Protein AF-0000000087153862 (afdb_homodimer)

Sequence (132 aa):
MATEKAETDRVPVTLALSTIGYLEKLVRQGTHGTSVPGVARTLIEEGIRLAIKDGLLAIRDNGRTPMATEKAETDRVPVTLALSTIGYLEKLVRQGTHGTSVPGVARTLIEEGIRLAIKDGLLAIRDNGRTP

Organism: NCBI:txid2511166

Radius of gyration: 15.53 Å; Cα contacts (8 Å, |Δi|>4): 180; chains: 2; bounding box: 47×50×30 Å

Solvent-accessible surface area (backbone atoms only — not comparable to full-atom values): 7302 Å² total; per-residue (Å²): 128,78,77,71,75,74,59,65,47,76,44,63,26,70,36,43,50,44,55,50,37,44,39,46,50,32,26,75,69,62,44,63,34,83,38,54,43,45,26,45,39,43,25,31,53,49,40,48,53,51,35,34,72,71,63,76,38,57,86,71,51,39,52,76,78,128,128,79,76,72,74,76,59,65,47,76,44,61,26,71,36,42,50,44,57,52,37,46,41,46,51,32,26,74,70,62,44,64,34,83,38,56,44,45,27,43,40,43,26,32,52,49,38,50,53,51,35,34,73,71,63,78,37,58,86,71,49,38,52,77,77,130

Structure (mmCIF, N/CA/C/O backbone):
data_AF-0000000087153862-model_v1
#
loop_
_entity.id
_entity.type
_entity.pdbx_description
1 polymer 'Uncharacterized protein'
#
loop_
_atom_site.group_PDB
_atom_site.id
_atom_site.type_symbol
_atom_site.label_atom_id
_atom_site.label_alt_id
_atom_site.label_comp_id
_atom_site.label_asym_id
_atom_site.label_entity_id
_atom_site.label_seq_id
_atom_site.pdbx_PDB_ins_code
_atom_site.Cartn_x
_atom_site.Cartn_y
_atom_site.Cartn_z
_atom_site.occupancy
_atom_site.B_iso_or_equiv
_atom_site.auth_seq_id
_atom_site.auth_comp_id
_atom_site.auth_asym_id
_atom_site.auth_atom_id
_atom_site.pdbx_PDB_model_num
ATOM 1 N N . MET A 1 1 ? 25.25 17.75 8.57 1 31.19 1 MET A N 1
ATOM 2 C CA . MET A 1 1 ? 23.797 17.812 8.5 1 31.19 1 MET A CA 1
ATOM 3 C C . MET A 1 1 ? 23.188 16.438 8.773 1 31.19 1 MET A C 1
ATOM 5 O O . MET A 1 1 ? 23.484 15.477 8.07 1 31.19 1 MET A O 1
ATOM 9 N N . ALA A 1 2 ? 23.109 16.031 9.977 1 41.56 2 ALA A N 1
ATOM 10 C CA . ALA A 1 2 ? 22.734 14.695 10.438 1 41.56 2 ALA A CA 1
ATOM 11 C C . ALA A 1 2 ? 21.5 14.188 9.688 1 41.56 2 ALA A C 1
ATOM 13 O O . ALA A 1 2 ? 20.516 14.906 9.539 1 41.56 2 ALA A O 1
ATOM 14 N N . THR A 1 3 ? 21.578 13.5 8.703 1 47.97 3 THR A N 1
ATOM 15 C CA . THR A 1 3 ? 20.438 12.984 7.957 1 47.97 3 THR A CA 1
ATOM 16 C C . THR A 1 3 ? 19.375 12.461 8.906 1 47.97 3 THR A C 1
ATOM 18 O O . THR A 1 3 ? 19.609 11.531 9.68 1 47.97 3 THR A O 1
ATOM 21 N N . GLU A 1 4 ? 18.719 13.219 9.641 1 52.81 4 GLU A N 1
ATOM 22 C CA . GLU A 1 4 ? 17.688 12.898 10.617 1 52.81 4 GLU A CA 1
ATOM 23 C C . GLU A 1 4 ? 16.844 11.711 10.148 1 52.81 4 GLU A C 1
ATOM 25 O O . GLU A 1 4 ? 16.328 11.711 9.023 1 52.81 4 GLU A O 1
ATOM 30 N N . LYS A 1 5 ? 17.234 10.578 10.672 1 63.75 5 LYS A N 1
ATOM 31 C CA . LYS A 1 5 ? 16.453 9.367 10.422 1 63.75 5 LYS A CA 1
ATOM 32 C C . LYS A 1 5 ? 14.953 9.641 10.562 1 63.75 5 LYS A C 1
ATOM 34 O O . LYS A 1 5 ? 14.516 10.234 11.547 1 63.75 5 LYS A O 1
ATOM 39 N N . ALA A 1 6 ? 14.203 9.422 9.5 1 76.62 6 ALA A N 1
ATOM 40 C CA . ALA A 1 6 ? 12.766 9.68 9.555 1 76.62 6 ALA A CA 1
ATOM 41 C C . ALA A 1 6 ? 12.094 8.828 10.625 1 76.62 6 ALA A C 1
ATOM 43 O O . ALA A 1 6 ? 12.438 7.656 10.805 1 76.62 6 ALA A O 1
ATOM 44 N N . GLU A 1 7 ? 11.414 9.438 11.57 1 91.88 7 GLU A N 1
ATOM 45 C CA . GLU A 1 7 ? 10.578 8.711 12.523 1 91.88 7 GLU A CA 1
ATOM 46 C C . GLU A 1 7 ? 9.57 7.816 11.805 1 91.88 7 GLU A C 1
ATOM 48 O O . GLU A 1 7 ? 9.023 8.195 10.766 1 91.88 7 GLU A O 1
ATOM 53 N N . THR A 1 8 ? 9.453 6.629 12.305 1 95.06 8 THR A N 1
ATOM 54 C CA . THR A 1 8 ? 8.57 5.652 11.672 1 95.06 8 THR A CA 1
ATOM 55 C C . THR A 1 8 ? 7.578 5.086 12.68 1 95.06 8 THR A C 1
ATOM 57 O O . THR A 1 8 ? 7.746 5.258 13.891 1 95.06 8 THR A O 1
ATOM 60 N N . ASP A 1 9 ? 6.527 4.566 12.156 1 97.25 9 ASP A N 1
ATOM 61 C CA . ASP A 1 9 ? 5.555 3.793 12.922 1 97.25 9 ASP A CA 1
ATOM 62 C C . ASP A 1 9 ? 5.117 2.549 12.148 1 97.25 9 ASP A C 1
ATOM 64 O O . ASP A 1 9 ? 5.312 2.461 10.938 1 97.25 9 ASP A O 1
ATOM 68 N N . ARG A 1 10 ? 4.652 1.582 12.898 1 98.19 10 ARG A N 1
ATOM 69 C CA . ARG A 1 10 ? 4.164 0.343 12.305 1 98.19 10 ARG A CA 1
ATOM 70 C C . ARG A 1 10 ? 2.65 0.382 12.117 1 98.19 10 ARG A C 1
ATOM 72 O O . ARG A 1 10 ? 1.91 0.628 13.07 1 98.19 10 ARG A O 1
ATOM 79 N N . VAL A 1 11 ? 2.176 0.158 10.914 1 98.5 11 VAL A N 1
ATOM 80 C CA . VAL A 1 11 ? 0.764 0.106 10.555 1 98.5 11 VAL A CA 1
ATOM 81 C C . VAL A 1 11 ? 0.377 -1.324 10.18 1 98.5 11 VAL A C 1
ATOM 83 O O . VAL A 1 11 ? 0.892 -1.883 9.211 1 98.5 11 VAL A O 1
ATOM 86 N N . PRO A 1 12 ? -0.516 -1.938 10.945 1 98.5 12 PRO A N 1
ATOM 87 C CA . PRO A 1 12 ? -1.009 -3.258 10.547 1 98.5 12 PRO A CA 1
ATOM 88 C C . PRO A 1 12 ? -2.041 -3.188 9.422 1 98.5 12 PRO A C 1
ATOM 90 O O . PRO A 1 12 ? -3.057 -2.496 9.555 1 98.5 12 PRO A O 1
ATOM 93 N N . VAL A 1 13 ? -1.771 -3.953 8.398 1 98.75 13 VAL A N 1
ATOM 94 C CA . VAL A 1 13 ? -2.684 -3.967 7.262 1 98.75 13 VAL A CA 1
ATOM 95 C C . VAL A 1 13 ? -3.264 -5.367 7.082 1 98.75 13 VAL A C 1
ATOM 97 O O . VAL A 1 13 ? -2.518 -6.344 6.945 1 98.75 13 VAL A O 1
ATOM 100 N N . THR A 1 14 ? -4.566 -5.457 7.102 1 98.19 14 THR A N 1
ATOM 101 C CA . THR A 1 14 ? -5.234 -6.727 6.844 1 98.19 14 THR A CA 1
ATOM 102 C C . THR A 1 14 ? -5.426 -6.945 5.344 1 98.19 14 THR A C 1
ATOM 104 O O . THR A 1 14 ? -6.035 -6.113 4.664 1 98.19 14 THR A O 1
ATOM 107 N N . LEU A 1 15 ? -4.875 -8.047 4.922 1 97.5 15 LEU A N 1
ATOM 108 C CA . LEU A 1 15 ? -4.91 -8.367 3.5 1 97.5 15 LEU A CA 1
ATOM 109 C C . LEU A 1 15 ? -5.488 -9.766 3.273 1 97.5 15 LEU A C 1
ATOM 111 O O . LEU A 1 15 ? -5.277 -10.664 4.086 1 97.5 15 LEU A O 1
ATOM 115 N N . ALA A 1 16 ? -6.168 -9.836 2.152 1 96.19 16 ALA A N 1
ATOM 116 C CA . ALA A 1 16 ? -6.523 -11.18 1.723 1 96.19 16 ALA A CA 1
ATOM 117 C C . ALA A 1 16 ? -5.273 -12.008 1.436 1 96.19 16 ALA A C 1
ATOM 119 O O . ALA A 1 16 ? -4.25 -11.477 1.005 1 96.19 16 ALA A O 1
ATOM 120 N N . LEU A 1 17 ? -5.398 -13.328 1.69 1 94.12 17 LEU A N 1
ATOM 121 C CA . LEU A 1 17 ? -4.27 -14.203 1.409 1 94.12 17 LEU A CA 1
ATOM 122 C C . LEU A 1 1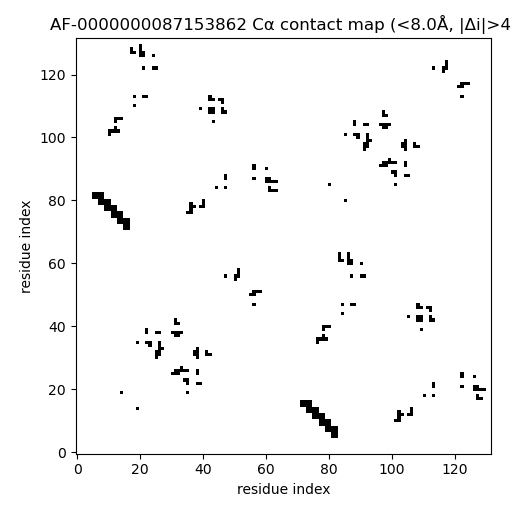7 ? -3.879 -14.141 -0.064 1 94.12 17 LEU A C 1
ATOM 124 O O . LEU A 1 17 ? -2.699 -14.258 -0.406 1 94.12 17 LEU A O 1
ATOM 128 N N . SER A 1 18 ? -4.836 -13.945 -0.968 1 92.44 18 SER A N 1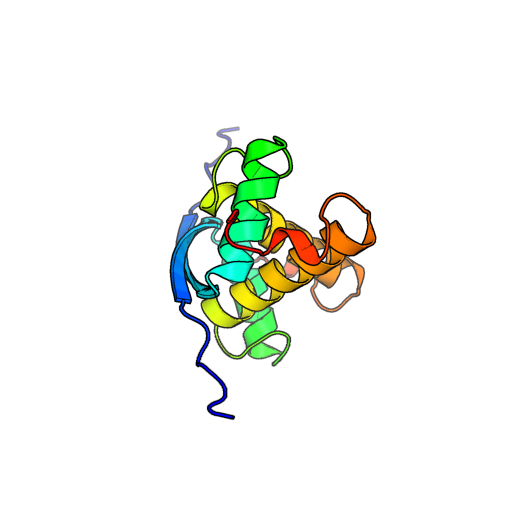
ATOM 129 C CA . SER A 1 18 ? -4.543 -13.812 -2.391 1 92.44 18 SER A CA 1
ATOM 130 C C . SER A 1 18 ? -3.662 -12.594 -2.66 1 92.44 18 SER A C 1
ATOM 132 O O . SER A 1 18 ? -2.736 -12.656 -3.471 1 92.44 18 SER A O 1
ATOM 134 N N . THR A 1 19 ? -3.977 -11.547 -1.966 1 95.25 19 THR A N 1
ATOM 135 C CA . THR A 1 19 ? -3.162 -10.344 -2.098 1 95.25 19 THR A CA 1
ATOM 136 C C . THR A 1 19 ? -1.74 -10.602 -1.605 1 95.25 19 THR A C 1
ATOM 138 O O . THR A 1 19 ? -0.772 -10.203 -2.26 1 95.25 19 THR A O 1
ATOM 141 N N . ILE A 1 20 ? -1.67 -11.297 -0.504 1 97.19 20 ILE A N 1
ATOM 142 C CA . ILE A 1 20 ? -0.361 -11.625 0.052 1 97.19 20 ILE A CA 1
ATOM 143 C C . ILE A 1 20 ? 0.408 -12.508 -0.923 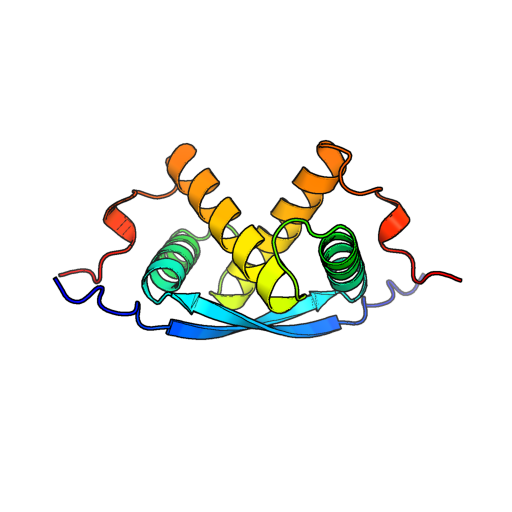1 97.19 20 ILE A C 1
ATOM 145 O O . ILE A 1 20 ? 1.624 -12.375 -1.071 1 97.19 20 ILE A O 1
ATOM 149 N N . GLY A 1 21 ? -0.302 -13.391 -1.631 1 95.12 21 GLY A N 1
ATOM 150 C CA . GLY A 1 21 ? 0.328 -14.195 -2.664 1 95.12 21 GLY A CA 1
ATOM 151 C C . GLY A 1 21 ? 0.966 -13.367 -3.762 1 95.12 21 GLY A C 1
ATOM 152 O O . GLY A 1 21 ? 2.068 -13.68 -4.219 1 95.12 21 GLY A O 1
ATOM 153 N N . TYR A 1 22 ? 0.324 -12.352 -4.23 1 96.5 22 TYR A N 1
ATOM 154 C CA . TYR A 1 22 ? 0.893 -11.453 -5.223 1 96.5 22 TYR A CA 1
ATOM 155 C C . TYR A 1 22 ? 2.131 -10.75 -4.68 1 96.5 22 TYR A C 1
ATOM 157 O O . TYR A 1 22 ? 3.125 -10.586 -5.391 1 96.5 22 TYR A O 1
ATOM 165 N N . LEU A 1 23 ? 2.08 -10.312 -3.414 1 97 23 LEU A N 1
ATOM 166 C CA . LEU A 1 23 ? 3.23 -9.656 -2.812 1 97 23 LEU A CA 1
ATOM 167 C C . LEU A 1 23 ? 4.434 -10.586 -2.762 1 97 23 LEU A C 1
ATOM 169 O O . LEU A 1 23 ? 5.559 -10.18 -3.057 1 97 23 LEU A O 1
ATOM 173 N N . GLU A 1 24 ? 4.203 -11.805 -2.438 1 96.94 24 GLU A N 1
ATOM 174 C CA . GLU A 1 24 ? 5.27 -12.805 -2.381 1 96.94 24 GLU A CA 1
ATOM 175 C C . GLU A 1 24 ? 5.91 -13 -3.752 1 96.94 24 GLU A C 1
ATOM 177 O O . GLU A 1 24 ? 7.125 -13.195 -3.854 1 96.94 24 GLU A O 1
ATOM 182 N N . LYS A 1 25 ? 5.082 -13 -4.738 1 96.06 25 LYS A N 1
ATOM 183 C CA . LYS A 1 25 ? 5.625 -13.133 -6.086 1 96.06 25 LYS A CA 1
ATOM 184 C C . LYS A 1 25 ? 6.527 -11.953 -6.434 1 96.06 25 LYS A C 1
ATOM 186 O O . LYS A 1 25 ? 7.594 -12.133 -7.027 1 96.06 25 LYS A O 1
ATOM 191 N N . LEU A 1 26 ? 6.121 -10.82 -6.062 1 96.62 26 LEU A N 1
ATOM 192 C CA . LEU A 1 26 ? 6.957 -9.648 -6.297 1 96.62 26 LEU A CA 1
ATOM 193 C C . LEU A 1 26 ? 8.281 -9.766 -5.547 1 96.62 26 LEU A C 1
ATOM 195 O O . LEU A 1 26 ? 9.328 -9.383 -6.066 1 96.62 26 LEU A O 1
ATOM 199 N N . VAL A 1 27 ? 8.227 -10.305 -4.328 1 97.31 27 VAL A N 1
ATOM 200 C CA . VAL A 1 27 ? 9.438 -10.547 -3.557 1 97.31 27 VAL A CA 1
ATOM 201 C C . VAL A 1 27 ? 10.359 -11.492 -4.324 1 97.31 27 VAL A C 1
ATOM 203 O O . VAL A 1 27 ? 11.547 -11.219 -4.484 1 97.31 27 VAL A O 1
ATOM 206 N N . ARG A 1 28 ? 9.781 -12.562 -4.805 1 96 28 ARG A N 1
ATOM 207 C CA . ARG A 1 28 ? 10.562 -13.578 -5.5 1 96 28 ARG A CA 1
ATOM 208 C C . ARG A 1 28 ? 11.195 -13.008 -6.766 1 96 28 ARG A C 1
ATOM 210 O O . ARG A 1 28 ? 12.312 -13.391 -7.129 1 96 28 ARG A O 1
ATOM 217 N N . GLN A 1 29 ? 10.5 -12.109 -7.363 1 95.62 29 GLN A N 1
ATOM 218 C CA . GLN A 1 29 ? 10.992 -11.492 -8.594 1 95.62 29 GLN A CA 1
ATOM 219 C C . GLN A 1 29 ? 12.031 -10.422 -8.289 1 95.62 29 GLN A C 1
ATOM 221 O O . GLN A 1 29 ? 12.688 -9.906 -9.203 1 95.62 29 GLN A O 1
ATOM 226 N N . GLY A 1 30 ? 12.148 -10.078 -7.035 1 94.62 30 GLY A N 1
ATOM 227 C CA . GLY A 1 30 ? 13.078 -9.031 -6.648 1 94.62 30 GLY A CA 1
ATOM 228 C C . GLY A 1 30 ? 12.602 -7.637 -7.008 1 94.62 30 GLY A C 1
ATOM 229 O O . GLY A 1 30 ? 13.406 -6.73 -7.223 1 94.62 30 GLY A O 1
ATOM 230 N N . THR A 1 31 ? 11.32 -7.469 -7.145 1 92.69 31 THR A N 1
ATOM 231 C CA . THR A 1 31 ? 10.695 -6.195 -7.492 1 92.69 31 THR A CA 1
ATOM 232 C C . THR A 1 31 ? 9.977 -5.602 -6.285 1 92.69 31 THR A C 1
ATOM 234 O O . THR A 1 31 ? 9.281 -6.312 -5.555 1 92.69 31 THR A O 1
ATOM 237 N N . HIS A 1 32 ? 10.242 -4.32 -6.043 1 94.75 32 HIS A N 1
ATOM 238 C CA . HIS A 1 32 ? 9.523 -3.531 -5.043 1 94.75 32 HIS A CA 1
ATOM 239 C C . HIS A 1 32 ? 10.008 -3.857 -3.635 1 94.75 32 HIS A C 1
ATOM 241 O O . HIS A 1 32 ? 9.461 -3.348 -2.652 1 94.75 32 HIS A O 1
ATOM 247 N N . GLY A 1 33 ? 10.859 -4.742 -3.346 1 95.56 33 GLY A N 1
ATOM 248 C CA . GLY A 1 33 ? 11.375 -5.051 -2.018 1 95.56 33 GLY A CA 1
ATOM 249 C C . GLY A 1 33 ? 11.789 -6.496 -1.859 1 95.56 33 GLY A C 1
ATOM 250 O O . GLY A 1 33 ? 11.648 -7.297 -2.789 1 95.56 33 GLY A O 1
ATOM 251 N N . THR A 1 34 ? 12.234 -6.855 -0.661 1 97.62 34 THR A N 1
ATOM 252 C CA . THR A 1 34 ? 12.797 -8.18 -0.421 1 97.62 34 THR A CA 1
ATOM 253 C C . THR A 1 34 ? 11.938 -8.969 0.561 1 97.62 34 THR A C 1
ATOM 255 O O . THR A 1 34 ? 12.25 -10.109 0.897 1 97.62 34 THR A O 1
ATOM 258 N N . SER A 1 35 ? 10.922 -8.312 1.069 1 98.38 35 SER A N 1
ATOM 259 C CA . SER A 1 35 ? 9.961 -8.945 1.97 1 98.38 35 SER A CA 1
ATOM 260 C C . SER A 1 35 ? 8.547 -8.461 1.698 1 98.38 35 SER A C 1
ATOM 262 O O . SER A 1 35 ? 8.352 -7.414 1.079 1 98.38 35 SER A O 1
ATOM 264 N N . VAL A 1 36 ? 7.574 -9.211 2.188 1 98.12 36 VAL A N 1
ATOM 265 C CA . VAL A 1 36 ? 6.168 -8.883 1.982 1 98.12 36 VAL A CA 1
ATOM 266 C C . VAL A 1 36 ? 5.867 -7.508 2.586 1 98.12 36 VAL A C 1
ATOM 268 O O . VAL A 1 36 ? 5.336 -6.629 1.907 1 98.12 36 VAL A O 1
ATOM 271 N N . PRO A 1 37 ? 6.289 -7.203 3.871 1 98.69 37 PRO A N 1
ATOM 272 C CA . PRO A 1 37 ? 6.066 -5.852 4.391 1 98.69 37 PRO A CA 1
ATOM 273 C C . PRO A 1 37 ? 6.824 -4.785 3.602 1 98.69 37 PRO A C 1
ATOM 275 O O . PRO A 1 37 ? 6.336 -3.664 3.447 1 98.69 37 PRO A O 1
ATOM 278 N N . GLY A 1 38 ? 8.008 -5.148 3.119 1 98.25 38 GLY A N 1
ATOM 279 C CA . GLY A 1 38 ? 8.773 -4.211 2.316 1 98.25 38 GLY A CA 1
ATOM 280 C C . GLY A 1 38 ? 8.109 -3.871 0.997 1 98.25 38 GLY A C 1
ATOM 281 O O . GLY A 1 38 ? 8.055 -2.703 0.603 1 98.25 38 GLY A O 1
ATOM 282 N N . VAL A 1 39 ? 7.59 -4.863 0.316 1 98.56 39 VAL A N 1
ATOM 283 C CA . VAL A 1 39 ? 6.875 -4.652 -0.938 1 98.56 39 VAL A CA 1
ATOM 284 C C . VAL A 1 39 ? 5.613 -3.832 -0.681 1 98.56 39 VAL A C 1
ATOM 286 O O . VAL A 1 39 ? 5.316 -2.891 -1.42 1 98.56 39 VAL A O 1
ATOM 289 N N . ALA A 1 40 ? 4.898 -4.199 0.363 1 98.75 40 ALA A N 1
ATOM 290 C CA . ALA A 1 40 ? 3.703 -3.445 0.724 1 98.75 40 ALA A CA 1
ATOM 291 C C . ALA A 1 40 ? 4.031 -1.971 0.949 1 98.75 40 ALA A C 1
ATOM 293 O O . ALA A 1 40 ? 3.316 -1.09 0.465 1 98.75 40 ALA A O 1
ATOM 294 N N . ARG A 1 41 ? 5.082 -1.702 1.63 1 98.75 41 ARG A N 1
ATOM 295 C CA . ARG A 1 41 ? 5.516 -0.329 1.871 1 98.75 41 ARG A CA 1
ATOM 296 C C . ARG A 1 41 ? 5.75 0.41 0.558 1 98.75 41 ARG A C 1
ATOM 298 O O . ARG A 1 41 ? 5.289 1.54 0.384 1 98.75 41 ARG A O 1
ATOM 305 N N . THR A 1 42 ? 6.402 -0.216 -0.313 1 98.44 42 THR A N 1
ATOM 306 C CA . THR A 1 42 ? 6.73 0.407 -1.59 1 98.44 42 THR A CA 1
ATOM 307 C C . THR A 1 42 ? 5.461 0.715 -2.383 1 98.44 42 THR A C 1
ATOM 309 O O . THR A 1 42 ? 5.34 1.79 -2.973 1 98.44 42 THR A O 1
ATOM 312 N N . LEU A 1 43 ? 4.539 -0.231 -2.377 1 98.56 43 LEU A N 1
ATOM 313 C CA . LEU A 1 43 ? 3.293 -0.01 -3.105 1 98.56 43 LEU A CA 1
ATOM 314 C C . LEU A 1 43 ? 2.496 1.132 -2.482 1 98.56 43 LEU A C 1
ATOM 316 O O . LEU A 1 43 ? 1.884 1.93 -3.199 1 98.56 43 LEU A O 1
ATOM 320 N N . ILE A 1 44 ? 2.443 1.243 -1.16 1 98.62 44 ILE A N 1
ATOM 321 C CA . ILE A 1 44 ? 1.796 2.359 -0.481 1 98.62 44 ILE A CA 1
ATOM 322 C C . ILE A 1 44 ? 2.451 3.672 -0.906 1 98.62 44 ILE A C 1
ATOM 324 O O . ILE A 1 44 ? 1.763 4.629 -1.271 1 98.62 44 ILE A O 1
ATOM 328 N N . GLU A 1 45 ? 3.744 3.707 -0.873 1 97.69 45 GLU A N 1
ATOM 329 C CA . GLU A 1 45 ? 4.469 4.922 -1.227 1 97.69 45 GLU A CA 1
ATOM 330 C C . GLU A 1 45 ? 4.23 5.305 -2.686 1 97.69 45 GLU A C 1
ATOM 332 O O . GLU A 1 45 ? 4.094 6.484 -3.01 1 97.69 45 GLU A O 1
ATOM 337 N N . GLU A 1 46 ? 4.16 4.379 -3.539 1 97.69 46 GLU A N 1
ATOM 338 C CA . GLU A 1 46 ? 3.834 4.637 -4.938 1 97.69 46 GLU A CA 1
ATOM 339 C C . GLU A 1 46 ? 2.412 5.168 -5.086 1 97.69 46 GLU A C 1
ATOM 341 O O . GLU A 1 46 ? 2.156 6.055 -5.902 1 97.69 46 GLU A O 1
ATOM 346 N N . GLY A 1 47 ? 1.527 4.539 -4.32 1 97.69 47 GLY A N 1
ATOM 347 C CA . GLY A 1 47 ? 0.167 5.055 -4.336 1 97.69 47 GLY A CA 1
ATOM 348 C C . GLY A 1 47 ? 0.074 6.508 -3.908 1 97.69 47 GLY A C 1
ATOM 349 O O . GLY A 1 47 ? -0.693 7.281 -4.484 1 97.69 47 GLY A O 1
ATOM 350 N N . ILE A 1 48 ? 0.841 6.879 -2.996 1 97.44 48 ILE A N 1
ATOM 351 C CA . ILE A 1 48 ? 0.872 8.258 -2.527 1 97.44 48 ILE A CA 1
ATOM 352 C C . ILE A 1 48 ? 1.444 9.164 -3.619 1 97.44 48 ILE A C 1
ATOM 354 O O . ILE A 1 48 ? 0.926 10.25 -3.865 1 97.44 48 ILE A O 1
ATOM 358 N N . ARG A 1 49 ? 2.457 8.766 -4.219 1 96.19 49 ARG A N 1
ATOM 359 C CA . ARG A 1 49 ? 3.037 9.547 -5.305 1 96.19 49 ARG A CA 1
ATOM 360 C C . ARG A 1 49 ? 2.021 9.766 -6.422 1 96.19 49 ARG A C 1
ATOM 362 O O . ARG A 1 49 ? 1.938 10.859 -6.984 1 96.19 49 ARG A O 1
ATOM 369 N N . LEU A 1 50 ? 1.232 8.758 -6.715 1 95.81 50 LEU A N 1
ATOM 370 C CA . LEU A 1 50 ? 0.199 8.883 -7.738 1 95.81 50 LEU A CA 1
ATOM 371 C C . LEU A 1 50 ? -0.895 9.844 -7.293 1 95.81 50 LEU A C 1
ATOM 373 O O . LEU A 1 50 ? -1.387 10.641 -8.086 1 95.81 50 LEU A O 1
ATOM 377 N N . ALA A 1 51 ? -1.244 9.773 -6.043 1 95.69 51 ALA A N 1
ATOM 378 C CA . ALA A 1 51 ? -2.256 10.68 -5.508 1 95.69 51 ALA A CA 1
ATOM 379 C C . ALA A 1 51 ? -1.79 12.125 -5.59 1 95.69 51 ALA A C 1
ATOM 381 O O . ALA A 1 51 ? -2.594 13.031 -5.832 1 95.69 51 ALA A O 1
ATOM 382 N N . ILE A 1 52 ? -0.512 12.344 -5.348 1 95.62 52 ILE A N 1
ATOM 383 C CA . ILE A 1 52 ? 0.057 13.688 -5.453 1 95.62 52 ILE A CA 1
ATOM 384 C C . ILE A 1 52 ? 0.041 14.141 -6.91 1 95.62 52 ILE A C 1
ATOM 386 O O . ILE A 1 52 ? -0.378 15.258 -7.215 1 95.62 52 ILE A O 1
ATOM 390 N N . LYS A 1 53 ? 0.437 13.281 -7.73 1 95.56 53 LYS A N 1
ATOM 391 C CA . LYS A 1 53 ? 0.46 13.586 -9.156 1 95.56 53 LYS A CA 1
ATOM 392 C C . LYS A 1 53 ? -0.936 13.93 -9.664 1 95.56 53 LYS A C 1
ATOM 394 O O . LYS A 1 53 ? -1.095 14.828 -10.5 1 95.56 53 LYS A O 1
ATOM 399 N N . ASP A 1 54 ? -1.893 13.289 -9.188 1 94.62 54 ASP A N 1
ATOM 400 C CA . ASP A 1 54 ? -3.273 13.461 -9.633 1 94.62 54 ASP A CA 1
ATOM 401 C C . ASP A 1 54 ? -3.928 14.664 -8.953 1 94.62 54 ASP A C 1
ATOM 403 O O . ASP A 1 54 ? -5.09 14.977 -9.219 1 94.62 54 ASP A O 1
ATOM 407 N N . GLY A 1 55 ? -3.275 15.281 -7.953 1 93.88 55 GLY A N 1
ATOM 408 C CA . GLY A 1 55 ? -3.781 16.484 -7.309 1 93.88 55 GLY A CA 1
ATOM 409 C C . GLY A 1 55 ? -4.664 16.188 -6.109 1 93.88 55 GLY A C 1
ATOM 410 O O . GLY A 1 55 ? -5.309 17.094 -5.574 1 93.88 55 GLY A O 1
ATOM 411 N N . LEU A 1 56 ? -4.738 14.938 -5.836 1 93.62 56 LEU A N 1
ATOM 412 C CA . LEU A 1 56 ? -5.527 14.57 -4.664 1 93.62 56 LEU A CA 1
ATOM 413 C C . LEU A 1 56 ? -4.816 14.984 -3.381 1 93.62 56 LEU A C 1
ATOM 415 O O . LEU A 1 56 ? -5.465 15.258 -2.369 1 93.62 56 LEU A O 1
ATOM 419 N N . LEU A 1 57 ? -3.428 14.922 -3.439 1 93.94 57 LEU A N 1
ATOM 420 C CA . LEU A 1 57 ? -2.58 15.352 -2.334 1 93.94 57 LEU A CA 1
ATOM 421 C C . LEU A 1 57 ? -1.612 16.438 -2.787 1 93.94 57 LEU A C 1
ATOM 423 O O . LEU A 1 57 ? -1.213 16.484 -3.953 1 93.94 57 LEU A O 1
ATOM 427 N N . ALA A 1 58 ? -1.329 17.234 -1.802 1 90.19 58 ALA A N 1
ATOM 428 C CA . ALA A 1 58 ? -0.264 18.203 -2.045 1 90.19 58 ALA A CA 1
ATOM 429 C C . ALA A 1 58 ? 1.064 17.703 -1.474 1 90.19 58 ALA A C 1
ATOM 431 O O . ALA A 1 58 ? 1.099 17.094 -0.408 1 90.19 58 ALA A O 1
ATOM 432 N N . ILE A 1 59 ? 2.146 17.906 -2.182 1 82.25 59 ILE A N 1
ATOM 433 C CA . ILE A 1 59 ? 3.473 17.469 -1.761 1 82.25 59 ILE A CA 1
ATOM 434 C C . ILE A 1 59 ? 3.758 17.984 -0.349 1 82.25 59 ILE A C 1
ATOM 436 O O . ILE A 1 59 ? 4.406 17.297 0.444 1 82.25 59 ILE A O 1
ATOM 440 N N . ARG A 1 60 ? 3.229 19.156 -0.053 1 74 60 ARG A N 1
ATOM 441 C CA . ARG A 1 60 ? 3.51 19.766 1.241 1 74 60 ARG A CA 1
ATOM 442 C C . ARG A 1 60 ? 2.613 19.188 2.328 1 74 60 ARG A C 1
ATOM 444 O O . ARG A 1 60 ? 2.77 19.5 3.508 1 74 60 ARG A O 1
ATOM 451 N N . ASP A 1 61 ? 1.692 18.438 1.988 1 66.19 61 ASP A N 1
ATOM 452 C CA . ASP A 1 61 ? 0.737 17.906 2.953 1 66.19 61 ASP A CA 1
ATOM 453 C C . ASP A 1 61 ? 1.422 16.953 3.934 1 66.19 61 ASP A C 1
ATOM 455 O O . ASP A 1 61 ? 0.821 16.531 4.926 1 66.19 61 ASP A O 1
ATOM 459 N N . ASN A 1 62 ? 2.607 16.547 3.66 1 60 62 ASN A N 1
ATOM 460 C CA . ASN A 1 62 ? 3.24 15.602 4.57 1 60 62 ASN A CA 1
ATOM 461 C C . ASN A 1 62 ? 3.588 16.25 5.906 1 60 62 ASN A C 1
ATOM 463 O O . ASN A 1 62 ? 4.137 15.594 6.793 1 60 62 ASN A O 1
ATOM 467 N N . GLY A 1 63 ? 3.465 17.656 5.887 1 50.47 63 GLY A N 1
ATOM 468 C CA . GLY A 1 63 ? 3.916 18.406 7.047 1 50.47 63 GLY A CA 1
ATOM 469 C C . GLY A 1 63 ? 2.949 18.344 8.211 1 50.47 63 GLY A C 1
ATOM 470 O O . GLY A 1 63 ? 1.771 18.031 8.031 1 50.47 63 GLY A O 1
ATOM 471 N N . ARG A 1 64 ? 3.516 17.828 9.414 1 46.84 64 ARG A N 1
ATOM 472 C CA . ARG A 1 64 ? 2.848 18.125 10.68 1 46.84 64 ARG A CA 1
ATOM 473 C C . ARG A 1 64 ? 2.23 19.516 10.656 1 46.84 64 ARG A C 1
ATOM 475 O O . ARG A 1 64 ? 2.842 20.469 10.156 1 46.84 64 ARG A O 1
ATOM 482 N N . THR A 1 65 ? 0.778 19.672 10.383 1 38.44 65 THR A N 1
ATOM 483 C CA . THR A 1 65 ? 0.286 21 10.742 1 38.44 65 THR A CA 1
ATOM 484 C C . THR A 1 65 ? 1.139 21.609 11.852 1 38.44 65 THR A C 1
ATOM 486 O O . THR A 1 65 ? 1.374 20.984 12.883 1 38.44 65 THR A O 1
ATOM 489 N N . PRO A 1 66 ? 1.675 22.953 11.516 1 33.97 66 PRO A N 1
ATOM 490 C CA . PRO A 1 66 ? 2.221 23.641 12.688 1 33.97 66 PRO A CA 1
ATOM 491 C C . PRO A 1 66 ? 1.294 23.562 13.898 1 33.97 66 PRO A C 1
ATOM 493 O O . PRO A 1 66 ? 0.075 23.453 13.742 1 33.97 66 PRO A O 1
ATOM 496 N N . MET B 1 1 ? -24.672 -19.891 -2.934 1 31.55 1 MET B N 1
ATOM 497 C CA . MET B 1 1 ? -23.234 -19.891 -3.158 1 31.55 1 MET B CA 1
ATOM 498 C C . MET B 1 1 ? -22.516 -19.078 -2.088 1 31.55 1 MET B C 1
ATOM 500 O O . MET B 1 1 ? -22.812 -17.891 -1.907 1 31.55 1 MET B O 1
ATOM 504 N N . ALA B 1 2 ? -22.25 -19.656 -1.034 1 42.62 2 ALA B N 1
ATOM 505 C CA . ALA B 1 2 ? -21.719 -19.016 0.171 1 42.62 2 ALA B CA 1
ATOM 506 C C . ALA B 1 2 ? -20.531 -18.109 -0.158 1 42.62 2 ALA B C 1
ATOM 508 O O . ALA B 1 2 ? -19.609 -18.531 -0.861 1 42.62 2 ALA B O 1
ATOM 509 N N . THR B 1 3 ? -20.625 -16.953 -0.328 1 45.16 3 THR B N 1
ATOM 510 C CA . THR B 1 3 ? -19.562 -16 -0.613 1 45.16 3 THR B CA 1
ATOM 511 C C . THR B 1 3 ? -18.375 -16.219 0.333 1 45.16 3 THR B C 1
ATOM 513 O O . THR B 1 3 ? -18.516 -16.094 1.55 1 45.16 3 THR B O 1
ATOM 516 N N . GLU B 1 4 ? -17.719 -17.234 0.252 1 48.66 4 GLU B N 1
ATOM 517 C CA . GLU B 1 4 ? -16.578 -17.625 1.087 1 48.66 4 GLU B CA 1
ATOM 518 C C . GLU B 1 4 ? -15.711 -16.406 1.428 1 48.66 4 GLU B C 1
ATOM 520 O O . GLU B 1 4 ? -15.297 -15.664 0.537 1 48.66 4 GLU B O 1
ATOM 525 N N . LYS B 1 5 ? -15.953 -15.961 2.59 1 63.41 5 LYS B N 1
ATOM 526 C CA . LYS B 1 5 ? -15.133 -14.883 3.135 1 63.41 5 LYS B CA 1
ATOM 527 C C . LYS B 1 5 ? -13.648 -15.141 2.881 1 63.41 5 LYS B C 1
ATOM 529 O O . LYS B 1 5 ? -13.148 -16.234 3.16 1 63.41 5 LYS B O 1
ATOM 534 N N . ALA B 1 6 ? -13.031 -14.273 2.1 1 76.19 6 ALA B N 1
ATOM 535 C CA . ALA B 1 6 ? -11.609 -14.453 1.796 1 76.19 6 ALA B CA 1
ATOM 536 C C . ALA B 1 6 ? -10.781 -14.531 3.074 1 76.19 6 ALA B C 1
ATOM 538 O O . ALA B 1 6 ? -11.031 -13.789 4.027 1 76.19 6 ALA B O 1
ATOM 539 N N . GLU B 1 7 ? -10.008 -15.617 3.268 1 91.75 7 GLU B N 1
ATOM 540 C CA . GLU B 1 7 ? -9.039 -15.688 4.359 1 91.75 7 GLU B CA 1
ATOM 541 C C . GLU B 1 7 ? -8.078 -14.5 4.324 1 91.75 7 GLU B C 1
ATOM 543 O O . GLU B 1 7 ? -7.664 -14.062 3.248 1 91.75 7 GLU B O 1
ATOM 548 N N . THR B 1 8 ? -7.871 -13.977 5.492 1 95.19 8 THR B N 1
ATOM 549 C CA . THR B 1 8 ? -7.027 -12.789 5.578 1 95.19 8 THR B CA 1
ATOM 550 C C . THR B 1 8 ? -5.906 -12.992 6.594 1 95.19 8 THR B C 1
ATOM 552 O O . THR B 1 8 ? -5.949 -13.938 7.387 1 95.19 8 THR B O 1
ATOM 555 N N . ASP B 1 9 ? -4.906 -12.188 6.434 1 97.19 9 ASP B N 1
ATOM 556 C CA . ASP B 1 9 ? -3.826 -12.078 7.41 1 97.19 9 ASP B CA 1
ATOM 557 C C . ASP B 1 9 ? -3.422 -10.625 7.625 1 97.19 9 ASP B C 1
ATOM 559 O O . ASP B 1 9 ? -3.742 -9.758 6.809 1 97.19 9 ASP B O 1
ATOM 563 N N . ARG B 1 10 ? -2.826 -10.398 8.766 1 98.25 10 ARG B N 1
ATOM 564 C CA . ARG B 1 10 ? -2.354 -9.055 9.094 1 98.25 10 ARG B CA 1
ATOM 565 C C . ARG B 1 10 ? -0.873 -8.906 8.766 1 98.25 10 ARG B C 1
ATOM 567 O O . ARG B 1 10 ? -0.047 -9.703 9.219 1 98.25 10 ARG B O 1
ATOM 574 N N . VAL B 1 11 ? -0.52 -7.902 7.984 1 98.5 11 VAL B N 1
ATOM 575 C CA . VAL B 1 11 ? 0.846 -7.566 7.598 1 98.5 11 VAL B CA 1
ATOM 576 C C . VAL B 1 11 ? 1.255 -6.242 8.242 1 98.5 11 VAL B C 1
ATOM 578 O O . VAL B 1 11 ? 0.664 -5.199 7.953 1 98.5 11 VAL B O 1
ATOM 581 N N . PRO B 1 12 ? 2.234 -6.25 9.117 1 98.5 12 PRO B N 1
ATOM 582 C CA . PRO B 1 12 ? 2.74 -4.984 9.648 1 98.5 12 PRO B CA 1
ATOM 583 C C . PRO B 1 12 ? 3.639 -4.242 8.664 1 98.5 12 PRO B C 1
ATOM 585 O O . PRO B 1 12 ? 4.625 -4.805 8.18 1 98.5 12 PRO B O 1
ATOM 588 N N . VAL B 1 13 ? 3.312 -3.006 8.453 1 98.75 13 VAL B N 1
ATOM 589 C CA . VAL B 1 13 ? 4.094 -2.197 7.523 1 98.75 13 VAL B CA 1
ATOM 590 C C . VAL B 1 13 ? 4.711 -1.012 8.258 1 98.75 13 VAL B C 1
ATOM 592 O O . VAL B 1 13 ? 4 -0.226 8.891 1 98.75 13 VAL B O 1
ATOM 595 N N . THR B 1 14 ? 6.008 -0.896 8.18 1 98.25 14 THR B N 1
ATOM 596 C CA . THR B 1 14 ? 6.699 0.249 8.766 1 98.25 14 THR B CA 1
ATOM 597 C C . THR B 1 14 ? 6.73 1.42 7.789 1 98.25 14 THR B C 1
ATOM 599 O O . THR B 1 14 ? 7.23 1.286 6.672 1 98.25 14 THR B O 1
ATOM 602 N N . LEU B 1 15 ? 6.168 2.504 8.281 1 97.56 15 LEU B N 1
ATOM 603 C CA . LEU B 1 15 ? 6.059 3.691 7.441 1 97.56 15 LEU B CA 1
ATOM 604 C C . LEU B 1 15 ? 6.668 4.906 8.133 1 97.56 15 LEU B C 1
ATOM 606 O O . LEU B 1 15 ? 6.594 5.027 9.359 1 97.56 15 LEU B O 1
ATOM 610 N N . ALA B 1 16 ? 7.219 5.727 7.277 1 96.12 16 ALA B N 1
ATOM 611 C CA . ALA B 1 16 ? 7.578 7.031 7.82 1 96.12 16 ALA B CA 1
ATOM 612 C C . ALA B 1 16 ? 6.344 7.789 8.305 1 96.12 16 ALA B C 1
ATOM 614 O O . ALA B 1 16 ? 5.258 7.633 7.742 1 96.12 16 ALA B O 1
ATOM 615 N N . LEU B 1 17 ? 6.551 8.594 9.352 1 94.12 17 LEU B 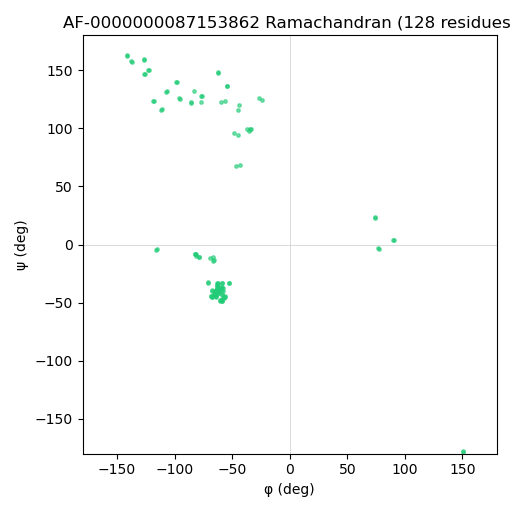N 1
ATOM 616 C CA . LEU B 1 17 ? 5.438 9.383 9.859 1 94.12 17 LEU B CA 1
ATOM 617 C C . LEU B 1 17 ? 4.891 10.305 8.773 1 94.12 17 LEU B C 1
ATOM 619 O O . LEU B 1 17 ? 3.686 10.57 8.727 1 94.12 17 LEU B O 1
ATOM 623 N N . SER B 1 18 ? 5.738 10.812 7.863 1 92.38 18 SER B N 1
ATOM 624 C CA . SER B 1 18 ? 5.281 11.648 6.758 1 92.38 18 SER B CA 1
ATOM 625 C C . SER B 1 18 ? 4.328 10.883 5.844 1 92.38 18 SER B C 1
ATOM 627 O O . SER B 1 18 ? 3.322 11.438 5.391 1 92.38 18 SER B O 1
ATOM 629 N N . THR B 1 19 ? 4.648 9.656 5.641 1 95.19 19 THR B N 1
ATOM 630 C CA . THR B 1 19 ? 3.775 8.82 4.832 1 95.19 19 THR B CA 1
ATOM 631 C C . THR B 1 19 ? 2.428 8.617 5.52 1 95.19 19 THR B C 1
ATOM 633 O O . THR B 1 19 ? 1.378 8.727 4.883 1 95.19 19 THR B O 1
ATOM 636 N N . ILE B 1 20 ? 2.51 8.398 6.80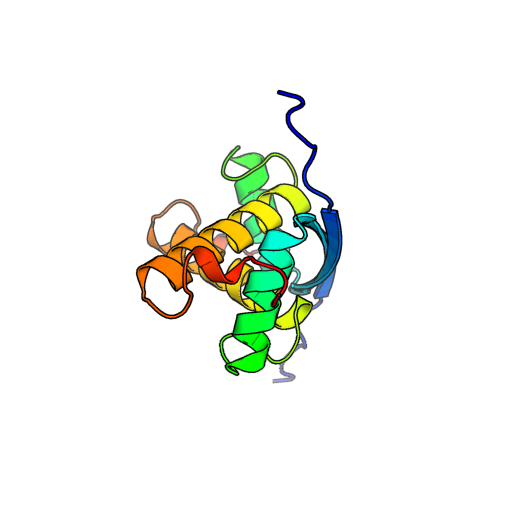5 1 97.19 20 ILE B N 1
ATOM 637 C CA . ILE B 1 20 ? 1.285 8.219 7.578 1 97.19 20 ILE B CA 1
ATOM 638 C C . ILE B 1 20 ? 0.453 9.5 7.535 1 97.19 20 ILE B C 1
ATOM 640 O O . ILE B 1 20 ? -0.777 9.445 7.473 1 97.19 20 ILE B O 1
ATOM 644 N N . GLY B 1 21 ? 1.126 10.664 7.531 1 95 21 GLY B N 1
ATOM 645 C CA . GLY B 1 21 ? 0.422 11.922 7.379 1 95 21 GLY B CA 1
ATOM 646 C C . GLY B 1 21 ? -0.368 12.016 6.086 1 95 21 GLY B C 1
ATOM 647 O O . GLY B 1 21 ? -1.502 12.5 6.078 1 95 21 GLY B O 1
ATOM 648 N N . TYR B 1 22 ? 0.168 11.594 4.996 1 96.44 22 TYR B N 1
ATOM 649 C CA . TYR B 1 22 ? -0.545 11.562 3.723 1 96.44 22 TYR B CA 1
ATOM 650 C C . TYR B 1 22 ? -1.744 10.625 3.793 1 96.44 22 TYR B C 1
ATOM 652 O O . TYR B 1 22 ? -2.816 10.938 3.27 1 96.44 22 TYR B O 1
ATOM 660 N N . LEU B 1 23 ? -1.562 9.461 4.434 1 96.94 23 LEU B N 1
ATOM 661 C CA . LEU B 1 23 ? -2.666 8.516 4.562 1 96.94 23 LEU B CA 1
ATOM 662 C C . LEU B 1 23 ? -3.814 9.125 5.359 1 96.94 23 LEU B C 1
ATOM 664 O O . LEU B 1 23 ? -4.98 8.977 4.992 1 96.94 23 LEU B O 1
ATOM 668 N N . GLU B 1 24 ? -3.518 9.82 6.383 1 96.88 24 GLU B N 1
ATOM 669 C CA . GLU B 1 24 ? -4.531 10.477 7.207 1 96.88 24 GLU B CA 1
ATOM 670 C C . GLU B 1 24 ? -5.309 11.516 6.402 1 96.88 24 GLU B C 1
ATOM 672 O O . GLU B 1 24 ? -6.516 11.672 6.59 1 96.88 24 GLU B O 1
ATOM 677 N N . LYS B 1 25 ? -4.59 12.219 5.566 1 96.06 25 LYS B N 1
ATOM 678 C CA . LYS B 1 25 ? -5.27 13.195 4.723 1 96.06 25 LYS B CA 1
ATOM 679 C C . LYS B 1 25 ? -6.254 12.508 3.777 1 96.06 25 LYS B C 1
ATOM 681 O O . LYS B 1 25 ? -7.371 13 3.578 1 96.06 25 LYS B O 1
ATOM 686 N N . LEU B 1 26 ? -5.863 11.43 3.26 1 96.56 26 LEU B N 1
ATOM 687 C CA . LEU B 1 26 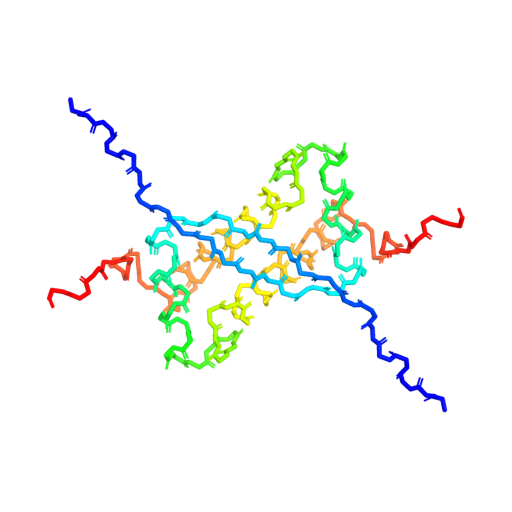? -6.77 10.68 2.396 1 96.56 26 LEU B CA 1
ATOM 688 C C . LEU B 1 26 ? -7.992 10.203 3.176 1 96.56 26 LEU B C 1
ATOM 690 O O . LEU B 1 26 ? -9.109 10.227 2.656 1 96.56 26 LEU B O 1
ATOM 694 N N . VAL B 1 27 ? -7.781 9.789 4.43 1 97.31 27 VAL B N 1
ATOM 695 C CA . VAL B 1 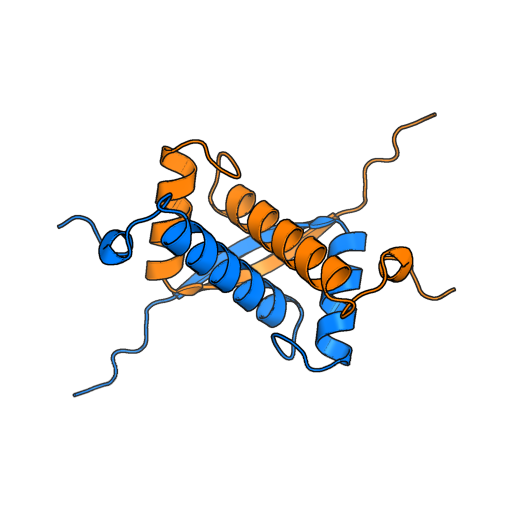27 ? -8.891 9.398 5.293 1 97.31 27 VAL B CA 1
ATOM 696 C C . VAL B 1 27 ? -9.852 10.578 5.461 1 97.31 27 VAL B C 1
ATOM 698 O O . VAL B 1 27 ? -11.062 10.422 5.293 1 97.31 27 VAL B O 1
ATOM 701 N N . ARG B 1 28 ? -9.273 11.711 5.762 1 95.94 28 ARG B N 1
ATOM 702 C CA . ARG B 1 28 ? -10.086 12.891 6.016 1 95.94 28 ARG B CA 1
ATOM 703 C C . ARG B 1 28 ? -10.891 13.289 4.773 1 95.94 28 ARG B C 1
ATOM 705 O O . ARG B 1 28 ? -12.016 13.766 4.883 1 95.94 28 ARG B O 1
ATOM 712 N N . GLN B 1 29 ? -10.312 13.047 3.637 1 95.69 29 GLN B N 1
ATOM 713 C CA . GLN B 1 29 ? -10.953 13.383 2.371 1 95.69 29 GLN B CA 1
ATOM 714 C C . GLN B 1 29 ? -12 12.336 1.995 1 95.69 29 GLN B C 1
ATOM 716 O O . GLN B 1 29 ? -12.766 12.531 1.048 1 95.69 29 GLN B O 1
ATOM 721 N N . GLY B 1 30 ? -11.992 11.242 2.713 1 94.62 30 GLY B N 1
ATOM 722 C CA . GLY B 1 30 ? -12.922 10.164 2.398 1 94.62 30 GLY B CA 1
ATOM 723 C C . GLY B 1 30 ? -12.539 9.391 1.151 1 94.62 30 GLY B C 1
ATOM 724 O O . GLY B 1 30 ? -13.398 8.828 0.476 1 94.62 30 GLY B O 1
ATOM 725 N N . THR B 1 31 ? -11.297 9.438 0.795 1 93.06 31 THR B N 1
ATOM 726 C CA . THR B 1 31 ? -10.766 8.758 -0.378 1 93.06 31 THR B CA 1
ATOM 727 C C . THR B 1 31 ? -9.938 7.539 0.034 1 93.06 31 THR B C 1
ATOM 729 O O . THR B 1 31 ? -9.156 7.605 0.98 1 93.06 31 THR B O 1
ATOM 732 N N . HIS B 1 32 ? -10.211 6.406 -0.623 1 94.94 32 HIS B N 1
ATOM 733 C CA . HIS B 1 32 ? -9.43 5.184 -0.491 1 94.94 32 HIS B CA 1
ATOM 734 C C . HIS B 1 32 ? -9.742 4.469 0.818 1 94.94 32 HIS B C 1
ATOM 736 O O . HIS B 1 32 ? -9.109 3.461 1.146 1 94.94 32 HIS B O 1
ATOM 742 N N . GLY B 1 33 ? -10.531 4.898 1.715 1 95.62 33 GLY B N 1
ATOM 743 C CA . GLY B 1 33 ? -10.875 4.215 2.953 1 95.62 33 GLY B CA 1
ATOM 744 C C . GLY B 1 33 ? -11.219 5.168 4.082 1 95.62 33 GLY B C 1
ATOM 745 O O . GLY B 1 33 ? -11.148 6.391 3.914 1 95.62 33 GLY B O 1
ATOM 746 N N . THR B 1 34 ? -11.492 4.609 5.262 1 97.69 34 THR B N 1
ATOM 747 C CA . THR B 1 34 ? -11.969 5.41 6.387 1 97.69 34 THR B CA 1
ATOM 748 C C . THR B 1 34 ? -10.961 5.375 7.535 1 97.69 34 THR B C 1
ATOM 750 O O . THR B 1 34 ? -11.188 5.992 8.578 1 97.69 34 THR B O 1
ATOM 753 N N . SER B 1 35 ? -9.938 4.586 7.359 1 98.38 35 SER B N 1
ATOM 754 C CA . SER B 1 35 ? -8.859 4.5 8.336 1 98.38 35 SER B CA 1
ATOM 755 C C . SER B 1 35 ? -7.5 4.379 7.656 1 98.38 35 SER B C 1
ATOM 757 O O . SER B 1 35 ? -7.422 4.023 6.477 1 98.38 35 SER B O 1
ATOM 759 N N . VAL B 1 36 ? -6.461 4.637 8.398 1 98.19 36 VAL B N 1
ATOM 760 C CA . VAL B 1 36 ? -5.102 4.59 7.871 1 98.19 36 VAL B CA 1
ATOM 761 C C . VAL B 1 36 ? -4.797 3.182 7.367 1 98.19 36 VAL B C 1
ATOM 763 O O . VAL B 1 36 ? -4.383 3.004 6.219 1 98.19 36 VAL B O 1
ATOM 766 N N . PRO B 1 37 ? -5.07 2.098 8.164 1 98.69 37 PRO B N 1
ATOM 767 C CA . PRO B 1 37 ? -4.852 0.755 7.621 1 98.69 37 PRO B CA 1
ATOM 768 C C . PRO B 1 37 ? -5.734 0.459 6.414 1 98.69 37 PRO B C 1
ATOM 770 O O . PRO B 1 37 ? -5.316 -0.252 5.496 1 98.69 37 PRO B O 1
ATOM 773 N N . GLY B 1 38 ? -6.949 0.991 6.426 1 98.25 38 GLY B N 1
ATOM 774 C CA . GLY B 1 38 ? -7.84 0.8 5.293 1 98.25 38 GLY B CA 1
ATOM 775 C C . GLY B 1 38 ? -7.34 1.461 4.023 1 98.25 38 GLY B C 1
ATOM 776 O O . GLY B 1 38 ? -7.387 0.861 2.945 1 98.25 38 GLY B O 1
ATOM 777 N N . VAL B 1 39 ? -6.867 2.682 4.125 1 98.62 39 VAL B N 1
ATOM 778 C CA . VAL B 1 39 ? -6.305 3.395 2.984 1 98.62 39 VAL B CA 1
ATOM 779 C C . VAL B 1 39 ? -5.055 2.668 2.488 1 98.62 39 VAL B C 1
ATOM 781 O O . VAL B 1 39 ? -4.879 2.477 1.282 1 98.62 39 VAL B O 1
ATOM 784 N N . ALA B 1 40 ? -4.219 2.273 3.426 1 98.81 40 ALA B N 1
ATOM 785 C CA . ALA B 1 40 ? -3.021 1.522 3.057 1 98.81 40 ALA B CA 1
ATOM 786 C C . ALA B 1 40 ? -3.385 0.263 2.275 1 98.81 40 ALA B C 1
ATOM 788 O O . ALA B 1 40 ? -2.764 -0.042 1.254 1 98.81 40 ALA B O 1
ATOM 789 N N . ARG B 1 41 ? -4.359 -0.446 2.725 1 98.75 41 ARG B N 1
ATOM 790 C CA . ARG B 1 41 ? -4.816 -1.646 2.031 1 98.75 41 ARG B CA 1
ATOM 791 C C . ARG B 1 41 ? -5.223 -1.328 0.596 1 98.75 41 ARG B C 1
ATOM 793 O O . ARG B 1 41 ? -4.832 -2.033 -0.336 1 98.75 41 ARG B O 1
ATOM 800 N N . THR B 1 42 ? -5.957 -0.309 0.444 1 98.44 42 THR B N 1
ATOM 801 C CA . THR B 1 42 ? -6.449 0.066 -0.877 1 98.44 42 THR B CA 1
ATOM 802 C C . THR B 1 42 ? -5.289 0.424 -1.804 1 98.44 42 THR B C 1
ATOM 804 O O . THR B 1 42 ? -5.273 0.022 -2.969 1 98.44 42 THR B O 1
ATOM 807 N N . LEU B 1 43 ? -4.328 1.166 -1.274 1 98.56 43 LEU B N 1
ATOM 808 C CA . LEU B 1 43 ? -3.18 1.542 -2.094 1 98.56 43 LEU B CA 1
ATOM 809 C C . LEU B 1 43 ? -2.365 0.313 -2.482 1 98.56 43 LEU B C 1
ATOM 811 O O . LEU B 1 43 ? -1.864 0.226 -3.607 1 98.56 43 LEU B O 1
ATOM 815 N N . ILE B 1 44 ? -2.176 -0.651 -1.585 1 98.56 44 ILE B N 1
ATOM 816 C CA . ILE B 1 44 ? -1.505 -1.907 -1.903 1 98.56 44 ILE B CA 1
ATOM 817 C C . ILE B 1 44 ? -2.256 -2.623 -3.023 1 98.56 44 ILE B C 1
ATOM 819 O O . ILE B 1 44 ? -1.651 -3.059 -4.004 1 98.56 44 ILE B O 1
ATOM 823 N N . GLU B 1 45 ? -3.541 -2.729 -2.881 1 97.75 45 GLU B N 1
ATOM 824 C CA . GLU B 1 45 ? -4.352 -3.428 -3.875 1 97.75 45 GLU B CA 1
ATOM 825 C C . GLU B 1 45 ? -4.289 -2.725 -5.23 1 97.75 45 GLU B C 1
ATOM 827 O O . GLU B 1 45 ? -4.234 -3.381 -6.27 1 97.75 45 GLU B O 1
ATOM 832 N N . GLU B 1 46 ? -4.281 -1.463 -5.246 1 97.75 46 GLU B N 1
ATOM 833 C CA . GLU B 1 46 ? -4.121 -0.706 -6.484 1 97.75 46 GLU B CA 1
ATOM 834 C C . GLU B 1 46 ? -2.746 -0.944 -7.102 1 97.75 46 GLU B C 1
ATOM 836 O O . GLU B 1 46 ? -2.617 -1.042 -8.32 1 97.75 46 GLU B O 1
ATOM 841 N N . GLY B 1 47 ? -1.753 -0.942 -6.223 1 97.75 47 GLY B N 1
ATOM 842 C CA . GLY B 1 47 ? -0.425 -1.258 -6.727 1 97.75 47 GLY B CA 1
ATOM 843 C C . GLY B 1 47 ? -0.345 -2.619 -7.391 1 97.75 47 GLY B C 1
ATOM 844 O O . GLY B 1 47 ? 0.321 -2.779 -8.414 1 97.75 47 GLY B O 1
ATOM 845 N N . ILE B 1 48 ? -1.021 -3.545 -6.883 1 97.44 48 ILE B N 1
ATOM 846 C CA . ILE B 1 48 ? -1.057 -4.887 -7.453 1 97.44 48 ILE B CA 1
ATOM 847 C C . ILE B 1 48 ? -1.786 -4.855 -8.797 1 97.44 48 ILE B C 1
ATOM 849 O O . ILE B 1 48 ? -1.347 -5.48 -9.758 1 97.44 48 ILE B O 1
ATOM 853 N N . ARG B 1 49 ? -2.855 -4.203 -8.867 1 96.19 49 ARG B N 1
ATOM 854 C CA . ARG B 1 49 ? -3.584 -4.082 -10.125 1 96.19 49 ARG B CA 1
ATOM 855 C C . ARG B 1 49 ? -2.705 -3.461 -11.203 1 96.19 49 ARG B C 1
ATOM 857 O O . ARG B 1 49 ? -2.732 -3.895 -12.359 1 96.19 49 ARG B O 1
ATOM 864 N N . LEU B 1 50 ? -1.911 -2.471 -10.828 1 95.88 50 LEU B N 1
ATOM 865 C CA . LEU B 1 50 ? -1.004 -1.833 -11.781 1 95.88 50 LEU B CA 1
ATOM 866 C C . LEU B 1 50 ? 0.094 -2.797 -12.211 1 95.88 50 LEU B C 1
ATOM 868 O O . LEU B 1 50 ? 0.462 -2.836 -13.391 1 95.88 50 LEU B O 1
ATOM 872 N N .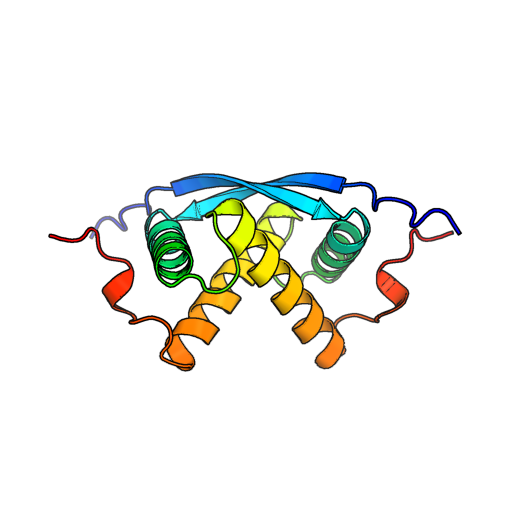 ALA B 1 51 ? 0.577 -3.559 -11.281 1 95.62 51 ALA B N 1
ATOM 873 C CA . ALA B 1 51 ? 1.604 -4.547 -11.602 1 95.62 51 ALA B CA 1
ATOM 874 C C . ALA B 1 51 ? 1.071 -5.59 -12.578 1 95.62 51 ALA B C 1
ATOM 876 O O . ALA B 1 51 ? 1.805 -6.07 -13.445 1 95.62 51 ALA B O 1
ATOM 877 N N . ILE B 1 52 ? -0.179 -5.984 -12.422 1 95.5 52 ILE B N 1
ATOM 878 C CA . ILE B 1 52 ? -0.812 -6.934 -13.336 1 95.5 52 ILE B CA 1
ATOM 879 C C . ILE B 1 52 ? -0.976 -6.293 -14.711 1 95.5 52 ILE B C 1
ATOM 881 O O . ILE B 1 52 ? -0.639 -6.902 -15.727 1 95.5 52 ILE B O 1
ATOM 885 N N . LYS B 1 53 ? -1.428 -5.117 -14.688 1 95.62 53 LYS B N 1
ATOM 886 C CA . LYS B 1 53 ? -1.616 -4.395 -15.938 1 95.62 53 LYS B CA 1
ATOM 887 C C . LYS B 1 53 ? -0.3 -4.254 -16.703 1 95.62 53 LYS B C 1
ATOM 889 O O . LYS B 1 53 ? -0.27 -4.352 -17.922 1 95.62 53 LYS B O 1
ATOM 894 N N . ASP B 1 54 ? 0.728 -4.055 -16.016 1 94.56 54 ASP B N 1
ATOM 895 C CA . ASP B 1 54 ? 2.045 -3.83 -16.594 1 94.56 54 ASP B CA 1
ATOM 896 C C . ASP B 1 54 ? 2.711 -5.148 -16.984 1 94.56 54 ASP B C 1
ATOM 898 O O . ASP B 1 54 ? 3.82 -5.16 -17.516 1 94.56 54 ASP B O 1
ATOM 902 N N . GLY B 1 55 ? 2.143 -6.309 -16.594 1 93.94 55 GLY B N 1
ATOM 903 C CA . GLY B 1 55 ? 2.66 -7.609 -16.984 1 93.94 55 GLY B CA 1
ATOM 904 C C . GLY B 1 55 ? 3.682 -8.164 -16.016 1 93.94 55 GLY B C 1
ATOM 905 O O . GLY B 1 55 ? 4.34 -9.164 -16.297 1 93.94 55 GLY B O 1
ATOM 906 N N . LEU B 1 56 ? 3.844 -7.406 -14.977 1 93.69 56 LEU B N 1
ATOM 907 C CA . LEU B 1 56 ? 4.777 -7.887 -13.961 1 93.69 56 LEU B CA 1
ATOM 908 C C . LEU B 1 56 ? 4.195 -9.086 -13.211 1 93.69 56 LEU B C 1
ATOM 910 O O . LEU B 1 56 ? 4.941 -9.938 -12.727 1 93.69 56 LEU B O 1
ATOM 914 N N . LEU B 1 57 ? 2.828 -9.078 -13.062 1 94 57 LEU B N 1
ATOM 915 C CA . LEU B 1 57 ? 2.088 -10.164 -12.438 1 94 57 LEU B CA 1
ATOM 916 C C . LEU B 1 57 ? 1.031 -10.719 -13.391 1 94 57 LEU B C 1
ATOM 918 O O . LEU B 1 57 ? 0.498 -9.984 -14.227 1 94 57 LEU B O 1
ATOM 922 N N . ALA B 1 58 ? 0.822 -11.969 -13.156 1 90.5 58 ALA B N 1
ATOM 923 C CA . ALA B 1 58 ? -0.309 -12.57 -13.859 1 90.5 58 ALA B CA 1
ATOM 924 C C . ALA B 1 58 ? -1.54 -12.633 -12.953 1 90.5 58 ALA B C 1
ATOM 926 O O . ALA B 1 58 ? -1.424 -12.875 -11.75 1 90.5 58 ALA B O 1
ATOM 927 N N . ILE B 1 59 ? -2.697 -12.367 -13.484 1 82.38 59 ILE B N 1
ATOM 928 C CA . ILE B 1 59 ? -3.945 -12.367 -12.727 1 82.38 59 ILE B CA 1
ATOM 929 C C . ILE B 1 59 ? -4.098 -13.688 -11.984 1 82.38 59 ILE B C 1
ATOM 931 O O . ILE B 1 59 ? -4.621 -13.727 -10.867 1 82.38 59 ILE B O 1
ATOM 935 N N . ARG B 1 60 ? -3.592 -14.727 -12.602 1 74 60 ARG B N 1
ATOM 936 C CA . ARG B 1 60 ? -3.758 -16.047 -12.016 1 74 60 ARG B CA 1
ATOM 937 C C . ARG B 1 60 ? -2.709 -16.297 -10.938 1 74 60 ARG B C 1
ATOM 939 O O . ARG B 1 60 ? -2.736 -17.344 -10.266 1 74 60 ARG B O 1
ATOM 946 N N . ASP B 1 61 ? -1.827 -15.469 -10.828 1 65.56 61 ASP B N 1
ATOM 947 C CA . ASP B 1 61 ? -0.734 -15.672 -9.875 1 65.56 61 ASP B CA 1
ATOM 948 C C . ASP B 1 61 ? -1.242 -15.633 -8.438 1 65.56 61 ASP B C 1
ATOM 950 O O . ASP B 1 61 ? -0.486 -15.898 -7.504 1 65.56 61 ASP B O 1
ATOM 954 N N . ASN B 1 62 ? -2.461 -15.227 -8.219 1 60.47 62 ASN B N 1
ATOM 955 C CA . ASN B 1 62 ? -2.916 -15.117 -6.832 1 60.47 62 ASN B CA 1
ATOM 956 C C . ASN B 1 62 ? -3.012 -16.484 -6.168 1 60.47 62 ASN B C 1
ATOM 958 O O . ASN B 1 62 ? -3.324 -16.594 -4.98 1 60.47 62 ASN B O 1
ATOM 962 N N . GLY B 1 63 ? -2.959 -17.625 -7.133 1 49.66 63 GLY B N 1
ATOM 963 C CA . GLY B 1 63 ? -3.252 -18.969 -6.688 1 49.66 63 GLY B CA 1
ATOM 964 C C . GLY B 1 63 ? -2.064 -19.656 -6.043 1 49.66 63 GLY B C 1
ATOM 965 O O . GLY B 1 63 ? -0.928 -19.203 -6.168 1 49.66 63 GLY B O 1
ATOM 966 N N . ARG B 1 64 ? -2.375 -20.312 -4.75 1 46.62 64 ARG B N 1
ATOM 967 C CA . ARG B 1 64 ? -1.542 -21.391 -4.23 1 46.62 64 ARG B CA 1
ATOM 968 C C . ARG B 1 64 ? -0.983 -22.25 -5.359 1 46.62 64 ARG B C 1
ATOM 970 O O . ARG B 1 64 ? -1.686 -22.547 -6.332 1 46.62 64 ARG B O 1
ATOM 977 N N . THR B 1 65 ? 0.409 -22.031 -5.828 1 38.5 65 THR B N 1
ATOM 978 C CA . THR B 1 65 ? 0.903 -23.172 -6.609 1 38.5 65 THR B CA 1
ATOM 979 C C . THR B 1 65 ? 0.153 -24.438 -6.25 1 38.5 65 THR B C 1
ATOM 981 O O . THR B 1 65 ? 0.033 -24.781 -5.07 1 38.5 65 THR B O 1
ATOM 984 N N . PRO B 1 66 ? -0.469 -25.094 -7.418 1 33.69 66 PRO B N 1
ATOM 985 C CA . PRO B 1 66 ? -0.887 -26.469 -7.09 1 33.69 66 PRO B CA 1
ATOM 986 C C . PRO B 1 66 ? 0.165 -27.219 -6.289 1 33.69 66 PRO B C 1
ATOM 988 O O . PRO B 1 66 ? 1.361 -26.953 -6.414 1 33.69 66 PRO B O 1
#

Secondary structure (DSSP, 8-state):
-------EEEEEEEEEHHHHHHHHHHHHHT-S-SSHHHHHHHHHHHHHHHHHHTTSS-GGGGS---/-------EEEEEEEEEHHHHHHHHHHHHHT-S-SSHHHHHHHHHHHHHHHHHHTTSS-GGGGS---

Foldseek 3Di:
DPPPDDDDDDDDDDDDVVVLVVLVVCLVVVHQDPDSVSNVVSVVVVVVVVCCVVVVDPPCVVDDPD/DPPPDDDDDDDDDDDDVVVLVVLVVCLVVVHQDPDSVSNVVSVVVVVVVVCCVVVVDPPVVVDDPD

pLDDT: mean 87.5, std 18.68, range [31.19, 98.81]